Protein AF-A0A118K2S7-F1 (afdb_monomer)

Structure (mmCIF, N/CA/C/O backbone):
data_AF-A0A118K2S7-F1
#
_entry.id   AF-A0A118K2S7-F1
#
loop_
_atom_site.group_PDB
_atom_site.id
_atom_site.type_symbol
_atom_site.label_atom_id
_atom_site.label_alt_id
_atom_site.label_comp_id
_atom_site.label_asym_id
_atom_site.label_entity_id
_atom_site.label_seq_id
_atom_site.pdbx_PDB_ins_code
_atom_site.Cartn_x
_atom_site.Cartn_y
_atom_site.Cartn_z
_atom_site.occupancy
_atom_site.B_iso_or_equiv
_atom_site.auth_seq_id
_atom_site.auth_comp_id
_atom_site.auth_asym_id
_atom_site.auth_atom_id
_atom_site.pdbx_PDB_model_num
ATOM 1 N N . MET A 1 1 ? -3.082 32.889 -7.999 1.00 35.97 1 MET A N 1
ATOM 2 C CA . MET A 1 1 ? -3.294 32.049 -9.194 1.00 35.97 1 MET A CA 1
ATOM 3 C C . MET A 1 1 ? -3.408 30.618 -8.712 1.00 35.97 1 MET A C 1
ATOM 5 O O . MET A 1 1 ? -2.389 29.993 -8.460 1.00 35.97 1 MET A O 1
ATOM 9 N N . THR A 1 2 ? -4.623 30.135 -8.469 1.00 41.12 2 THR A N 1
ATOM 10 C CA . THR A 1 2 ? -4.837 28.722 -8.142 1.00 41.12 2 THR A CA 1
ATOM 11 C C . THR A 1 2 ? -4.797 27.987 -9.471 1.00 41.12 2 THR A C 1
ATOM 13 O O . THR A 1 2 ? -5.782 27.985 -10.203 1.00 41.12 2 THR A O 1
ATOM 16 N N . VAL A 1 3 ? -3.628 27.471 -9.854 1.00 51.94 3 VAL A N 1
ATOM 17 C CA . VAL A 1 3 ? -3.578 26.460 -10.911 1.00 51.94 3 VAL A CA 1
ATOM 18 C C . VAL A 1 3 ? -4.320 25.273 -10.317 1.00 51.94 3 VAL A C 1
ATOM 20 O O . VAL A 1 3 ? -3.793 24.597 -9.439 1.00 51.94 3 VAL A O 1
ATOM 23 N N . GLY A 1 4 ? -5.589 25.112 -10.690 1.00 48.56 4 GLY A N 1
ATOM 24 C CA . GLY A 1 4 ? -6.332 23.898 -10.405 1.00 48.56 4 GLY A CA 1
ATOM 25 C C . GLY A 1 4 ? -5.620 22.786 -11.150 1.00 48.56 4 GLY A C 1
ATOM 26 O O . GLY A 1 4 ? -5.804 22.634 -12.352 1.00 48.56 4 GLY A O 1
ATOM 27 N N . SER A 1 5 ? -4.719 22.092 -10.468 1.00 52.06 5 SER A N 1
ATOM 28 C CA . SER A 1 5 ? -4.106 20.876 -10.967 1.00 52.06 5 SER A CA 1
ATOM 29 C C . SER A 1 5 ? -5.227 19.858 -11.136 1.00 52.06 5 SER A C 1
ATOM 31 O O . SER A 1 5 ? -5.673 19.235 -10.176 1.00 52.06 5 SER A O 1
ATOM 33 N N . GLU A 1 6 ? -5.732 19.724 -12.360 1.00 59.97 6 GLU A N 1
ATOM 34 C CA . GLU A 1 6 ? -6.612 18.624 -12.722 1.00 59.97 6 GLU A CA 1
ATOM 35 C C . GLU A 1 6 ? -5.806 17.332 -12.568 1.00 59.97 6 GLU A C 1
ATOM 37 O O . GLU A 1 6 ? -4.968 16.990 -13.406 1.00 59.97 6 GLU A O 1
ATOM 42 N N . MET A 1 7 ? -6.010 16.629 -11.452 1.00 57.59 7 MET A N 1
ATOM 43 C CA . MET A 1 7 ? -5.483 15.282 -11.279 1.00 57.59 7 MET A CA 1
ATOM 44 C C . MET A 1 7 ? -6.200 14.370 -12.268 1.00 57.59 7 MET A C 1
ATOM 46 O O . MET A 1 7 ? -7.328 13.930 -12.050 1.00 57.59 7 MET A O 1
ATOM 50 N N . VAL A 1 8 ? -5.543 14.104 -13.393 1.00 65.56 8 VAL A N 1
ATOM 51 C CA . VAL A 1 8 ? -6.028 13.134 -14.366 1.00 65.56 8 VAL A CA 1
ATOM 52 C C . VAL A 1 8 ? -5.779 11.740 -13.800 1.00 65.56 8 VAL A C 1
ATOM 54 O O . VAL A 1 8 ? -4.639 11.296 -13.698 1.00 65.56 8 VAL A O 1
ATOM 57 N N . MET A 1 9 ? -6.854 11.043 -13.436 1.00 68.12 9 MET A N 1
ATOM 58 C CA . MET A 1 9 ? -6.786 9.638 -13.042 1.00 68.12 9 MET A CA 1
ATOM 59 C C . MET A 1 9 ? -6.627 8.770 -14.290 1.00 68.12 9 MET A C 1
ATOM 61 O O . MET A 1 9 ? -7.488 8.762 -15.172 1.00 68.12 9 MET A O 1
ATOM 65 N N . PHE A 1 10 ? -5.513 8.051 -14.368 1.00 73.38 10 PHE A N 1
ATOM 66 C CA . PHE A 1 10 ? -5.227 7.140 -15.475 1.00 73.38 10 PHE A CA 1
ATOM 67 C C . PHE A 1 10 ? -5.548 5.684 -15.130 1.00 73.38 10 PHE A C 1
ATOM 69 O O . PHE A 1 10 ? -5.964 4.924 -16.004 1.00 73.38 10 PHE A O 1
ATOM 76 N N . THR A 1 11 ? -5.414 5.306 -13.859 1.00 73.19 11 THR A N 1
ATOM 77 C CA . THR A 1 11 ? -5.668 3.958 -13.347 1.00 73.19 11 THR A CA 1
ATOM 78 C C . THR A 1 11 ? -6.545 4.009 -12.095 1.00 73.19 11 THR A C 1
ATOM 80 O O . THR A 1 11 ? -6.467 4.940 -11.297 1.00 73.19 11 THR A O 1
ATOM 83 N N . ALA A 1 12 ? -7.406 3.007 -11.937 1.00 80.88 12 ALA A N 1
ATOM 84 C CA . ALA A 1 12 ? -8.131 2.705 -10.712 1.00 80.88 12 ALA A CA 1
ATOM 85 C C . ALA A 1 12 ? -7.433 1.534 -10.022 1.00 80.88 12 ALA A C 1
ATOM 87 O O . ALA A 1 12 ? -7.166 0.513 -10.655 1.00 80.88 12 ALA A O 1
ATOM 88 N N . ILE A 1 13 ? -7.170 1.671 -8.726 1.00 84.06 13 ILE A N 1
ATOM 89 C CA . ILE A 1 13 ? -6.555 0.629 -7.904 1.00 84.06 13 ILE A CA 1
ATOM 90 C C . ILE A 1 13 ? -7.585 0.189 -6.868 1.00 84.06 13 ILE A C 1
ATOM 92 O O . ILE A 1 13 ? -8.031 0.989 -6.049 1.00 84.06 13 ILE A O 1
ATOM 96 N N . GLY A 1 14 ? -7.972 -1.081 -6.921 1.00 83.88 14 GLY A N 1
ATOM 97 C CA . GLY A 1 14 ? -8.780 -1.736 -5.902 1.00 83.88 14 GLY A CA 1
ATOM 98 C C . GLY A 1 14 ? -7.908 -2.655 -5.061 1.00 83.88 14 GLY A C 1
ATOM 99 O O . GLY A 1 14 ? -7.245 -3.533 -5.608 1.00 83.88 14 GLY A O 1
ATOM 100 N N . VAL A 1 15 ? -7.921 -2.465 -3.746 1.00 87.81 15 VAL A N 1
ATOM 101 C CA . VAL A 1 15 ? -7.253 -3.351 -2.789 1.00 87.81 15 VAL A CA 1
ATOM 102 C C . VAL A 1 15 ? -8.327 -4.184 -2.106 1.00 87.81 15 VAL A C 1
ATOM 104 O O . VAL A 1 15 ? -9.267 -3.640 -1.533 1.00 87.81 15 VAL A O 1
ATOM 107 N N . TYR A 1 16 ? -8.184 -5.499 -2.176 1.00 87.62 16 TYR A N 1
ATOM 108 C CA . TYR A 1 16 ? -9.039 -6.464 -1.503 1.00 87.62 16 TYR A CA 1
ATOM 109 C C . TYR A 1 16 ? -8.176 -7.211 -0.500 1.00 87.62 16 TYR A C 1
ATOM 111 O O . TYR A 1 16 ? -7.109 -7.715 -0.848 1.00 87.62 16 TYR A O 1
ATOM 119 N N . VAL A 1 17 ? -8.627 -7.265 0.742 1.00 89.44 17 VAL A N 1
ATOM 120 C CA . VAL A 1 17 ? -7.929 -7.952 1.825 1.00 89.44 17 VAL A CA 1
ATOM 121 C C . VAL A 1 17 ? -8.934 -8.867 2.497 1.00 89.44 17 VAL A C 1
ATOM 123 O O . VAL A 1 17 ? -10.108 -8.506 2.608 1.00 89.44 17 VAL A O 1
ATOM 126 N N . ASP A 1 18 ? -8.483 -10.047 2.905 1.00 90.44 18 ASP A N 1
ATOM 127 C CA . ASP A 1 18 ? -9.329 -10.967 3.650 1.00 90.44 18 ASP A CA 1
ATOM 128 C C . ASP A 1 18 ? -9.848 -10.314 4.951 1.00 90.44 18 ASP A C 1
ATOM 130 O O . ASP A 1 18 ? -9.064 -9.657 5.646 1.00 90.44 18 ASP A O 1
ATOM 134 N N . PRO A 1 19 ? -11.143 -10.461 5.301 1.00 86.56 19 PRO A N 1
ATOM 135 C CA . PRO A 1 19 ? -11.715 -9.893 6.524 1.00 86.56 19 PRO A CA 1
ATOM 136 C C . PRO A 1 19 ? -11.022 -10.354 7.815 1.00 86.56 19 PRO A C 1
ATOM 138 O O . PRO A 1 19 ? -11.101 -9.642 8.819 1.00 86.56 19 PRO A O 1
ATOM 141 N N . GLU A 1 20 ? -10.288 -11.475 7.811 1.00 90.06 20 GLU A N 1
ATOM 142 C CA . GLU A 1 20 ? -9.444 -11.883 8.942 1.00 90.06 20 GLU A CA 1
ATOM 143 C C . GLU A 1 20 ? -8.405 -10.814 9.327 1.00 90.06 20 GLU A C 1
ATOM 145 O O . GLU A 1 20 ? -7.962 -10.767 10.477 1.00 90.06 20 GLU A O 1
ATOM 150 N N . ILE A 1 21 ? -8.081 -9.871 8.429 1.00 90.06 21 ILE A N 1
ATOM 151 C CA . ILE A 1 21 ? -7.198 -8.739 8.732 1.00 90.06 21 ILE A CA 1
ATOM 152 C C . ILE A 1 21 ? -7.670 -7.919 9.935 1.00 90.06 21 ILE A C 1
ATOM 154 O O . ILE A 1 21 ? -6.855 -7.426 10.715 1.00 90.06 21 ILE A O 1
ATOM 158 N N . VAL A 1 22 ? -8.984 -7.815 10.142 1.00 89.38 22 VAL A N 1
ATOM 159 C CA . VAL A 1 22 ? -9.574 -7.068 11.258 1.00 89.38 22 VAL A CA 1
ATOM 160 C C . VAL A 1 22 ? -9.140 -7.671 12.599 1.00 89.38 22 VAL A C 1
ATOM 162 O O . VAL A 1 22 ? -8.936 -6.932 13.563 1.00 89.38 22 VAL A O 1
ATOM 165 N N . ALA A 1 23 ? -8.914 -8.989 12.670 1.00 89.88 23 ALA A N 1
ATOM 166 C CA . ALA A 1 23 ? -8.398 -9.654 13.867 1.00 89.88 23 ALA A CA 1
ATOM 167 C C . ALA A 1 23 ? -6.944 -9.253 14.182 1.00 89.88 23 ALA A C 1
ATOM 169 O O . ALA A 1 23 ? -6.573 -9.150 15.351 1.00 89.88 23 ALA A O 1
ATOM 170 N N . HIS A 1 24 ? -6.139 -8.955 13.160 1.00 89.00 24 HIS A N 1
ATOM 171 C CA . HIS A 1 24 ? -4.766 -8.461 13.319 1.00 89.00 24 HIS A CA 1
ATOM 172 C C . HIS A 1 24 ? -4.710 -6.963 13.645 1.00 89.00 24 HIS A C 1
ATOM 174 O O . HIS A 1 24 ? -3.799 -6.507 14.333 1.00 89.00 24 HIS A O 1
ATOM 180 N N . LEU A 1 25 ? -5.706 -6.198 13.199 1.00 89.50 25 LEU A N 1
ATOM 181 C CA . LEU A 1 25 ? -5.756 -4.745 13.360 1.00 89.50 25 LEU A CA 1
ATOM 182 C C . LEU A 1 25 ? -6.505 -4.280 14.619 1.00 89.50 25 LEU A C 1
ATOM 184 O O . LEU A 1 25 ? -6.777 -3.091 14.765 1.00 89.50 25 LEU A O 1
ATOM 188 N N . GLN A 1 26 ? -6.795 -5.175 15.571 1.00 89.38 26 GLN A N 1
ATOM 189 C CA . GLN A 1 26 ? -7.501 -4.834 16.819 1.00 89.38 26 GLN A CA 1
ATOM 190 C C . GLN A 1 26 ? -6.815 -3.721 17.628 1.00 89.38 26 GLN A C 1
ATOM 192 O O . GLN A 1 26 ? -7.486 -2.981 18.343 1.00 89.38 26 GLN A O 1
ATOM 197 N N . LYS A 1 27 ? -5.494 -3.544 17.478 1.00 90.94 27 LYS A N 1
ATOM 198 C CA . LYS A 1 27 ? -4.737 -2.433 18.083 1.00 90.94 27 LYS A CA 1
ATOM 199 C C . LYS A 1 27 ? -5.234 -1.051 17.628 1.00 90.94 27 LYS A C 1
ATOM 201 O O . LYS A 1 27 ? -5.121 -0.087 18.378 1.00 90.94 27 LYS A O 1
ATOM 206 N N . TRP A 1 28 ? -5.803 -0.960 16.428 1.00 92.19 28 TRP A N 1
ATOM 207 C CA . TRP A 1 28 ? -6.339 0.264 15.829 1.00 92.19 28 TRP A CA 1
ATOM 208 C C . TRP A 1 28 ? -7.867 0.359 15.933 1.00 92.19 28 TRP A C 1
ATOM 210 O O . TRP A 1 28 ? -8.482 1.239 15.329 1.00 92.19 28 TRP A O 1
ATOM 220 N N . LYS A 1 29 ? -8.500 -0.524 16.716 1.00 89.44 29 LYS A N 1
ATOM 221 C CA . LYS A 1 29 ? -9.947 -0.507 16.926 1.00 89.44 29 LYS A CA 1
ATOM 222 C C . LYS A 1 29 ? -10.401 0.809 17.564 1.00 89.44 29 LYS A C 1
ATOM 224 O O . LYS A 1 29 ? -9.900 1.207 18.611 1.00 89.44 29 LYS A O 1
ATOM 229 N N . GLY A 1 30 ? -11.374 1.464 16.928 1.00 86.88 30 GLY A N 1
ATOM 230 C CA . GLY A 1 30 ? -11.946 2.737 17.376 1.00 86.88 30 GLY A CA 1
ATOM 231 C C . GLY A 1 30 ? -11.191 3.995 16.928 1.00 86.88 30 GLY A C 1
ATOM 232 O O . GLY A 1 30 ? -11.626 5.089 17.277 1.00 86.88 30 GLY A O 1
ATOM 233 N N . LYS A 1 31 ? -10.101 3.868 16.156 1.00 91.94 31 LYS A N 1
ATOM 234 C CA . LYS A 1 31 ? -9.442 5.009 15.496 1.00 91.94 31 LYS A CA 1
ATOM 235 C C . LYS A 1 31 ? -10.207 5.443 14.246 1.00 91.94 31 LYS A C 1
ATOM 237 O O . LYS A 1 31 ? -10.800 4.607 13.559 1.00 91.94 31 LYS A O 1
ATOM 242 N N . LEU A 1 32 ? -10.155 6.735 13.923 1.00 90.44 32 LEU A N 1
ATOM 243 C CA . LEU A 1 32 ? -10.773 7.281 12.712 1.00 90.44 32 LEU A CA 1
ATOM 244 C C . LEU A 1 32 ? -9.961 6.933 11.460 1.00 90.44 32 LEU A C 1
ATOM 246 O O . LEU A 1 32 ? -8.734 6.893 11.504 1.00 90.44 32 LEU A O 1
ATOM 250 N N . GLY A 1 33 ? -10.638 6.763 10.320 1.00 88.25 33 GLY A N 1
ATOM 251 C CA . GLY A 1 33 ? -9.989 6.530 9.025 1.00 88.25 33 GLY A CA 1
ATOM 252 C C . GLY A 1 33 ? -8.933 7.580 8.681 1.00 88.25 33 GLY A C 1
ATOM 253 O O . GLY A 1 33 ? -7.862 7.240 8.193 1.00 88.25 33 GLY A O 1
ATOM 254 N N . THR A 1 34 ? -9.173 8.843 9.037 1.00 88.62 34 THR A N 1
ATOM 255 C CA . THR A 1 34 ? -8.200 9.930 8.863 1.00 88.62 34 THR A CA 1
ATOM 256 C C . THR A 1 34 ? -6.935 9.741 9.697 1.00 88.62 34 THR A C 1
ATOM 258 O O . THR A 1 34 ? -5.851 10.011 9.202 1.00 88.62 34 THR A O 1
ATOM 261 N N . GLU A 1 35 ? -7.055 9.249 10.934 1.00 90.25 35 GLU A N 1
ATOM 262 C CA . GLU A 1 35 ? -5.893 8.968 11.789 1.00 90.25 35 GLU A CA 1
ATOM 263 C C . GLU A 1 35 ? -5.128 7.745 11.284 1.00 90.25 35 GLU A C 1
ATOM 265 O O . GLU A 1 35 ? -3.903 7.733 11.283 1.00 90.25 35 GLU A O 1
ATOM 270 N N . LEU A 1 36 ? -5.852 6.720 10.823 1.00 90.38 36 LEU A N 1
ATOM 271 C CA . LEU A 1 36 ? -5.257 5.518 10.244 1.00 90.38 36 LEU A CA 1
ATOM 272 C C . LEU A 1 36 ? -4.535 5.802 8.929 1.00 90.38 36 LEU A C 1
ATOM 274 O O . LEU A 1 36 ? -3.515 5.181 8.666 1.00 90.38 36 LEU A O 1
ATOM 278 N N . ALA A 1 37 ? -5.032 6.743 8.124 1.00 89.12 37 ALA A N 1
ATOM 279 C CA . ALA A 1 37 ? -4.414 7.127 6.858 1.00 89.12 37 ALA A CA 1
ATOM 280 C C . ALA A 1 37 ? -3.016 7.749 7.034 1.00 89.12 37 ALA A C 1
ATOM 282 O O . ALA A 1 37 ? -2.200 7.664 6.119 1.00 89.12 37 ALA A O 1
ATOM 283 N N . GLU A 1 38 ? -2.743 8.348 8.196 1.00 88.75 38 GLU A N 1
ATOM 284 C CA . GLU A 1 38 ? -1.445 8.935 8.558 1.00 88.75 38 GLU A CA 1
ATOM 285 C C . GLU A 1 38 ? -0.583 7.993 9.426 1.00 88.75 38 GLU A C 1
ATOM 287 O O . GLU A 1 38 ? 0.545 8.331 9.781 1.00 88.75 38 GLU A O 1
ATOM 292 N N . ASP A 1 39 ? -1.094 6.808 9.777 1.00 90.12 39 ASP A N 1
ATOM 293 C CA . ASP A 1 39 ? -0.431 5.834 10.647 1.00 90.12 39 ASP A CA 1
ATOM 294 C C . ASP A 1 39 ? 0.311 4.788 9.797 1.00 90.12 39 ASP A C 1
ATOM 296 O O . ASP A 1 39 ? -0.255 3.785 9.365 1.00 90.12 39 ASP A O 1
ATOM 300 N N . ASP A 1 40 ? 1.602 5.003 9.538 1.00 89.62 40 ASP A N 1
ATOM 301 C CA . ASP A 1 40 ? 2.402 4.057 8.744 1.00 89.62 40 ASP A CA 1
ATOM 302 C C . ASP A 1 40 ? 2.501 2.663 9.402 1.00 89.62 40 ASP A C 1
ATOM 304 O O . ASP A 1 40 ? 2.608 1.656 8.702 1.00 89.62 40 ASP A O 1
ATOM 308 N N . GLU A 1 41 ? 2.402 2.567 10.734 1.00 90.25 41 GLU A N 1
ATOM 309 C CA . GLU A 1 41 ? 2.463 1.293 11.467 1.00 90.25 41 GLU A CA 1
ATOM 310 C C . GLU A 1 41 ? 1.196 0.444 11.249 1.00 90.25 41 GLU A C 1
ATOM 312 O O . GLU A 1 41 ? 1.259 -0.790 11.187 1.00 90.25 41 GLU A O 1
ATOM 317 N N . PHE A 1 42 ? 0.044 1.101 11.082 1.00 91.12 42 PHE A N 1
ATOM 318 C CA . PHE A 1 42 ? -1.203 0.456 10.667 1.00 91.12 42 PHE A CA 1
ATOM 319 C C . PHE A 1 42 ? -1.035 -0.243 9.317 1.00 91.12 42 PHE A C 1
ATOM 321 O O . PHE A 1 42 ? -1.372 -1.420 9.164 1.00 91.12 42 PHE A O 1
ATOM 328 N N . PHE A 1 43 ? -0.467 0.465 8.345 1.00 90.75 43 PHE A N 1
ATOM 329 C CA . PHE A 1 43 ? -0.232 -0.069 7.011 1.00 90.75 43 PHE A CA 1
ATOM 330 C C . PHE A 1 43 ? 0.848 -1.146 6.983 1.00 90.75 43 PHE A C 1
ATOM 332 O O . PHE A 1 43 ? 0.662 -2.164 6.315 1.00 90.75 43 PHE A O 1
ATOM 339 N N . ASP A 1 44 ? 1.924 -0.988 7.752 1.00 89.25 44 ASP A N 1
ATOM 340 C CA . ASP A 1 44 ? 2.942 -2.029 7.902 1.00 89.25 44 ASP A CA 1
ATOM 341 C C . ASP A 1 44 ? 2.333 -3.320 8.471 1.00 89.25 44 ASP A C 1
ATOM 343 O O . ASP A 1 44 ? 2.584 -4.415 7.965 1.00 89.25 44 ASP A O 1
ATOM 347 N N . SER A 1 45 ? 1.408 -3.192 9.427 1.00 90.69 45 SER A N 1
ATOM 348 C CA . SER A 1 45 ? 0.657 -4.331 9.962 1.00 90.69 45 SER A CA 1
ATOM 349 C C . SER A 1 45 ? -0.252 -4.973 8.918 1.00 90.69 45 SER A C 1
ATOM 351 O O . SER A 1 45 ? -0.332 -6.200 8.860 1.00 90.69 45 SER A O 1
ATOM 353 N N . ILE A 1 46 ? -0.888 -4.183 8.043 1.00 89.50 46 ILE A N 1
ATOM 354 C CA . ILE A 1 46 ? -1.634 -4.720 6.896 1.00 89.50 46 ILE A CA 1
ATOM 355 C C . ILE A 1 46 ? -0.700 -5.498 5.978 1.00 89.50 46 ILE A C 1
ATOM 357 O O . ILE A 1 46 ? -1.010 -6.634 5.629 1.00 89.50 46 ILE A O 1
ATOM 361 N N . VAL A 1 47 ? 0.443 -4.927 5.595 1.00 87.75 47 VAL A N 1
ATOM 362 C CA . VAL A 1 47 ? 1.411 -5.548 4.679 1.00 87.75 47 VAL A CA 1
ATOM 363 C C . VAL A 1 47 ? 1.974 -6.846 5.260 1.00 87.75 47 VAL A C 1
ATOM 365 O O . VAL A 1 47 ? 1.990 -7.859 4.551 1.00 87.75 47 VAL A O 1
ATOM 368 N N . SER A 1 48 ? 2.319 -6.843 6.546 1.00 86.56 48 SER A N 1
ATOM 369 C CA . SER A 1 48 ? 2.927 -7.961 7.276 1.00 86.56 48 SER A CA 1
ATOM 370 C C . SER A 1 48 ? 1.932 -9.038 7.720 1.00 86.56 48 SER A C 1
ATOM 372 O O . SER A 1 48 ? 2.336 -10.169 7.988 1.00 86.56 48 SER A O 1
ATOM 374 N N . ALA A 1 49 ? 0.629 -8.740 7.779 1.00 88.75 49 ALA A N 1
ATOM 375 C CA . ALA A 1 49 ? -0.371 -9.718 8.204 1.00 88.75 49 ALA A CA 1
ATOM 376 C C . ALA A 1 49 ? -0.399 -10.964 7.291 1.00 88.75 49 ALA A C 1
ATOM 378 O O . ALA A 1 49 ? -0.379 -10.824 6.062 1.00 88.75 49 ALA A O 1
ATOM 379 N N . PRO A 1 50 ? -0.506 -12.185 7.842 1.00 87.56 50 PRO A N 1
ATOM 380 C CA . PRO A 1 50 ? -0.520 -13.430 7.073 1.00 87.56 50 PRO A CA 1
ATOM 381 C C . PRO A 1 50 ? -1.901 -13.715 6.453 1.00 87.56 50 PRO A C 1
ATOM 383 O O . PRO A 1 50 ? -2.425 -14.816 6.574 1.00 87.56 50 PRO A O 1
ATOM 386 N N . VAL A 1 51 ? -2.496 -12.714 5.806 1.00 89.06 51 VAL A N 1
ATOM 387 C CA . VAL A 1 51 ? -3.803 -12.798 5.143 1.00 89.06 51 VAL A CA 1
ATOM 388 C C . VAL A 1 51 ? -3.664 -12.603 3.638 1.00 89.06 51 VAL A C 1
ATOM 390 O O . VAL A 1 51 ? -2.751 -11.905 3.171 1.00 89.06 51 VAL A O 1
ATOM 393 N N . ASP A 1 52 ? -4.598 -13.174 2.882 1.00 86.38 52 ASP A N 1
ATOM 394 C CA . ASP A 1 52 ? -4.659 -12.996 1.437 1.00 86.38 52 ASP A CA 1
ATOM 395 C C . ASP A 1 52 ? -4.994 -11.547 1.061 1.00 86.38 52 ASP A C 1
ATOM 397 O O . ASP A 1 52 ? -5.891 -10.906 1.618 1.00 86.38 52 ASP A O 1
ATOM 401 N N . LYS A 1 53 ? -4.237 -11.022 0.092 1.00 84.62 53 LYS A N 1
ATOM 402 C CA . LYS A 1 53 ? -4.366 -9.657 -0.431 1.00 84.62 53 LYS A CA 1
ATOM 403 C C . LYS A 1 53 ? -4.378 -9.703 -1.947 1.00 84.62 53 LYS A C 1
ATOM 405 O O . LYS A 1 53 ? -3.448 -10.225 -2.560 1.00 84.62 53 LYS A O 1
ATOM 410 N N . TYR A 1 54 ? -5.385 -9.088 -2.547 1.00 84.88 54 TYR A N 1
ATOM 411 C CA . TYR A 1 54 ? -5.519 -8.964 -3.989 1.00 84.88 54 TYR A CA 1
ATOM 412 C C . TYR A 1 54 ? -5.522 -7.492 -4.379 1.00 84.88 54 TYR A C 1
ATOM 414 O O . TYR A 1 54 ? -6.288 -6.691 -3.848 1.00 84.88 54 TYR A O 1
ATOM 422 N N . LEU A 1 55 ? -4.679 -7.135 -5.344 1.00 80.81 55 LEU A N 1
ATOM 423 C CA . LEU A 1 55 ? -4.679 -5.811 -5.952 1.00 80.81 55 LEU A CA 1
ATOM 424 C C . LEU A 1 55 ? -5.233 -5.921 -7.369 1.00 80.81 55 LEU A C 1
ATOM 426 O O . LEU A 1 55 ? -4.767 -6.729 -8.171 1.00 80.81 55 LEU A O 1
ATOM 430 N N . ARG A 1 56 ? -6.233 -5.098 -7.682 1.00 80.25 56 ARG A N 1
ATOM 431 C CA . ARG A 1 56 ? -6.831 -4.992 -9.011 1.00 80.25 56 ARG A CA 1
ATOM 432 C C . ARG A 1 56 ? -6.550 -3.612 -9.574 1.00 80.25 56 ARG A C 1
ATOM 434 O O . ARG A 1 56 ? -7.096 -2.626 -9.092 1.00 80.25 56 ARG A O 1
ATOM 441 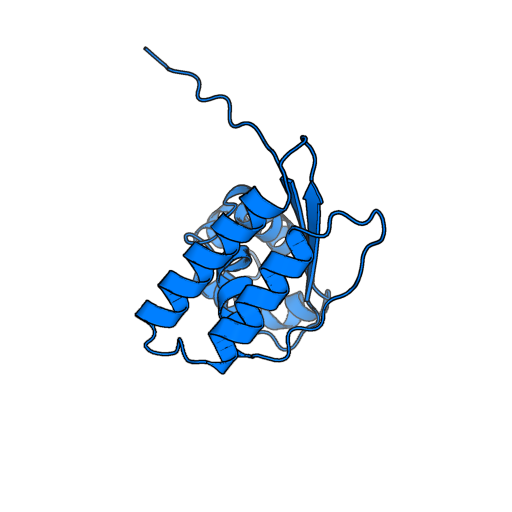N N . ILE A 1 57 ? -5.740 -3.559 -10.621 1.00 77.19 57 ILE A N 1
ATOM 442 C CA . ILE A 1 57 ? -5.409 -2.318 -11.317 1.00 77.19 57 ILE A CA 1
ATOM 443 C C . ILE A 1 57 ? -6.193 -2.303 -12.627 1.00 77.19 57 ILE A C 1
ATOM 445 O O . ILE A 1 57 ? -6.089 -3.229 -13.429 1.00 77.19 57 ILE A O 1
ATOM 449 N N . VAL A 1 58 ? -7.008 -1.273 -12.830 1.00 74.75 58 VAL A N 1
ATOM 450 C CA . VAL A 1 58 ? -7.803 -1.075 -14.045 1.00 74.75 58 VAL A CA 1
ATOM 451 C C . VAL A 1 58 ? -7.360 0.221 -14.699 1.00 74.75 58 VAL A C 1
ATOM 453 O O . VAL A 1 58 ? -7.407 1.279 -14.082 1.00 74.75 58 VAL A O 1
ATOM 456 N N . VAL A 1 59 ? -6.934 0.155 -15.953 1.00 70.69 59 VAL A N 1
ATOM 457 C CA . VAL A 1 59 ? -6.584 1.345 -16.732 1.00 70.69 59 VAL A CA 1
ATOM 458 C C . VAL A 1 59 ? -7.882 2.037 -17.166 1.00 70.69 59 VAL A C 1
ATOM 460 O O . VAL A 1 59 ? -8.672 1.457 -17.903 1.00 70.69 59 VAL A O 1
ATOM 463 N N . ILE A 1 60 ? -8.136 3.248 -16.658 1.00 75.56 60 ILE A N 1
ATOM 464 C CA . ILE A 1 60 ? -9.365 4.023 -16.922 1.00 75.56 60 ILE A CA 1
ATOM 465 C C . ILE A 1 60 ? -9.224 4.822 -18.218 1.00 75.56 60 ILE A C 1
ATOM 467 O O . ILE A 1 60 ? -10.161 4.940 -19.004 1.00 75.56 60 ILE A O 1
ATOM 471 N N . LYS A 1 61 ? -8.048 5.412 -18.420 1.00 70.12 61 LYS A N 1
ATOM 472 C CA . LYS A 1 61 ? -7.730 6.283 -19.552 1.00 70.12 61 LYS A CA 1
ATOM 473 C C . LYS A 1 61 ? -6.614 5.612 -20.340 1.00 70.12 61 LYS A C 1
ATOM 475 O O . LYS A 1 61 ? -5.755 5.020 -19.700 1.00 70.12 61 LYS A O 1
ATOM 480 N N . GLU A 1 62 ? -6.616 5.692 -21.676 1.00 64.19 62 GLU A N 1
ATOM 481 C CA . GLU A 1 62 ? -5.574 5.104 -22.542 1.00 64.19 62 GLU A CA 1
ATOM 482 C C . GLU A 1 62 ? -4.170 5.591 -22.136 1.00 64.19 62 GLU A C 1
ATOM 484 O O . GLU A 1 62 ? -3.641 6.572 -22.657 1.00 64.19 62 GLU A O 1
ATOM 489 N N . ILE A 1 63 ? -3.560 4.900 -21.176 1.00 70.44 63 ILE A N 1
ATOM 490 C CA . ILE A 1 63 ? -2.127 4.905 -20.942 1.00 70.44 63 ILE A CA 1
ATOM 491 C C . ILE A 1 63 ? -1.606 3.602 -21.490 1.00 70.44 63 ILE A C 1
ATOM 493 O O . ILE A 1 63 ? -2.214 2.541 -21.329 1.00 70.44 63 ILE A O 1
ATOM 497 N N . LYS A 1 64 ? -0.451 3.674 -22.137 1.00 67.00 64 LYS A N 1
ATOM 498 C CA . LYS A 1 64 ? 0.246 2.453 -22.504 1.00 67.00 64 LYS A CA 1
ATOM 499 C C . LYS A 1 64 ? 0.646 1.772 -21.203 1.00 67.00 64 LYS A C 1
ATOM 501 O O . LYS A 1 64 ? 1.215 2.422 -20.326 1.00 67.00 64 LYS A O 1
ATOM 506 N N . GLY A 1 65 ? 0.387 0.475 -21.079 1.00 63.84 65 GLY A N 1
A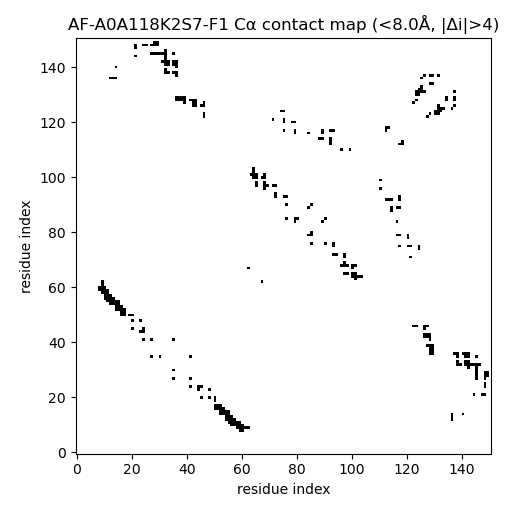TOM 507 C CA . GLY A 1 65 ? 0.849 -0.275 -19.915 1.00 63.84 65 GLY A CA 1
ATOM 508 C C . GLY A 1 65 ? 2.377 -0.230 -19.760 1.00 63.84 65 GLY A C 1
ATOM 509 O O . GLY A 1 65 ? 2.871 -0.352 -18.646 1.00 63.84 65 GLY A O 1
ATOM 510 N N . SER A 1 66 ? 3.127 0.102 -20.817 1.00 69.62 66 SER A N 1
ATOM 511 C CA . SER A 1 66 ? 4.549 0.453 -20.726 1.00 69.62 66 SER A CA 1
ATOM 512 C C . SER A 1 66 ? 4.826 1.697 -19.872 1.00 69.62 66 SER A C 1
ATOM 514 O O . SER A 1 66 ? 5.810 1.730 -19.149 1.00 69.62 66 SER A O 1
ATOM 516 N N . GLN A 1 67 ? 3.957 2.707 -19.887 1.00 74.12 67 GLN A N 1
ATOM 517 C CA . GLN A 1 67 ? 4.131 3.935 -19.106 1.00 74.12 67 GLN A CA 1
ATOM 518 C C . GLN A 1 67 ? 3.903 3.693 -17.608 1.00 74.12 67 GLN A C 1
ATOM 520 O O . GLN A 1 67 ? 4.642 4.212 -16.776 1.00 74.12 67 GLN A O 1
ATOM 525 N N . TYR A 1 68 ? 2.915 2.861 -17.273 1.00 76.62 68 TYR A N 1
ATOM 526 C CA . TYR A 1 68 ? 2.687 2.396 -15.905 1.00 76.62 68 TYR A CA 1
ATOM 527 C C . TYR A 1 68 ? 3.792 1.428 -15.444 1.00 76.62 68 TYR A C 1
ATOM 529 O O . TYR A 1 68 ? 4.332 1.585 -14.352 1.00 76.62 68 TYR A O 1
ATOM 537 N N . GLY A 1 69 ? 4.186 0.485 -16.306 1.00 77.44 69 GLY A N 1
ATOM 538 C CA . GLY A 1 69 ? 5.257 -0.475 -16.038 1.00 77.44 69 GLY A CA 1
ATOM 539 C C . GLY A 1 69 ? 6.589 0.204 -15.725 1.00 77.44 69 GLY A C 1
ATOM 540 O O . GLY A 1 69 ? 7.221 -0.167 -14.749 1.00 77.44 69 GLY A O 1
ATOM 541 N N . VAL A 1 70 ? 6.962 1.252 -16.469 1.00 82.44 70 VAL A N 1
ATOM 542 C CA . VAL A 1 70 ? 8.191 2.032 -16.221 1.00 82.44 70 VAL A CA 1
ATOM 543 C C . VAL A 1 70 ? 8.150 2.769 -14.875 1.00 82.44 70 VAL A C 1
ATOM 545 O O . VAL A 1 70 ? 9.160 2.831 -14.180 1.00 82.44 70 VAL A O 1
ATOM 548 N N . GLN A 1 71 ? 6.998 3.319 -14.467 1.00 82.19 71 GLN A N 1
ATOM 549 C CA . GLN A 1 71 ? 6.877 3.960 -13.148 1.00 82.19 71 GLN A CA 1
ATOM 550 C C . GLN A 1 71 ? 7.007 2.952 -12.004 1.00 82.19 71 GLN A C 1
ATOM 552 O O . GLN A 1 71 ? 7.683 3.232 -11.010 1.00 82.19 71 GLN A O 1
ATOM 557 N N . LEU A 1 72 ? 6.357 1.795 -12.154 1.00 83.81 72 LEU A N 1
ATOM 558 C CA . LEU A 1 72 ? 6.449 0.694 -11.205 1.00 83.81 72 LEU A CA 1
ATOM 559 C C . LEU A 1 72 ? 7.888 0.176 -11.126 1.00 83.81 72 LEU A C 1
ATOM 561 O O . LEU A 1 72 ? 8.425 0.066 -10.031 1.00 83.81 72 LEU A O 1
ATOM 565 N N . GLU A 1 73 ? 8.522 -0.077 -12.271 1.00 86.25 73 GLU A N 1
ATOM 566 C CA . GLU A 1 73 ? 9.916 -0.508 -12.357 1.00 86.25 73 GLU A CA 1
ATOM 567 C C . GLU A 1 73 ? 10.836 0.455 -11.632 1.00 86.25 73 GLU A C 1
ATOM 569 O O . GLU A 1 73 ? 11.531 0.035 -10.718 1.00 86.25 73 GLU A O 1
ATOM 574 N N . SER A 1 74 ? 10.827 1.734 -12.018 1.00 87.94 74 SER A N 1
ATOM 575 C CA . SER A 1 74 ? 11.732 2.724 -11.439 1.00 87.94 74 SER A CA 1
ATOM 576 C C . SER A 1 74 ? 11.537 2.799 -9.930 1.00 87.94 74 SER A C 1
ATOM 578 O O . SER A 1 74 ? 12.505 2.710 -9.191 1.00 87.94 74 SER A O 1
ATOM 580 N N . SER A 1 75 ? 10.289 2.862 -9.456 1.00 86.62 75 SER A N 1
ATOM 581 C CA . SER A 1 75 ? 10.008 2.961 -8.018 1.00 86.62 75 SER A CA 1
ATOM 582 C C . SER A 1 75 ? 10.464 1.727 -7.239 1.00 86.62 75 SER A C 1
ATOM 584 O O . SER A 1 75 ? 10.983 1.847 -6.129 1.00 86.62 75 SER A O 1
ATOM 586 N N . VAL A 1 76 ? 10.243 0.533 -7.795 1.00 88.06 76 VAL A N 1
ATOM 587 C CA . VAL A 1 76 ? 10.619 -0.727 -7.148 1.00 88.06 76 VAL A CA 1
ATOM 588 C C . VAL A 1 76 ? 12.132 -0.918 -7.196 1.00 88.06 76 VAL A C 1
ATOM 590 O O . VAL A 1 76 ? 12.724 -1.276 -6.185 1.00 88.06 76 VAL A O 1
ATOM 593 N N . ARG A 1 77 ? 12.769 -0.599 -8.323 1.00 88.62 77 ARG A N 1
ATOM 594 C CA . ARG A 1 77 ? 14.221 -0.621 -8.498 1.00 88.62 77 ARG A CA 1
ATOM 595 C C . ARG A 1 77 ? 14.922 0.344 -7.549 1.00 88.62 77 ARG A C 1
ATOM 597 O O . ARG A 1 77 ? 15.844 -0.079 -6.867 1.00 88.62 77 ARG A O 1
ATOM 604 N N . ASP A 1 78 ? 14.482 1.601 -7.475 1.00 90.31 78 ASP A N 1
ATOM 605 C CA . ASP A 1 78 ? 15.050 2.602 -6.563 1.00 90.31 78 ASP A CA 1
ATOM 606 C C . ASP A 1 78 ? 14.962 2.136 -5.105 1.00 90.31 78 ASP A C 1
ATOM 608 O O . ASP A 1 78 ? 15.935 2.245 -4.363 1.00 90.31 78 ASP A O 1
ATOM 612 N N . ARG A 1 79 ? 13.824 1.558 -4.692 1.00 87.31 79 ARG A N 1
ATOM 613 C CA . ARG A 1 79 ? 13.663 1.006 -3.338 1.00 87.31 79 ARG A CA 1
ATOM 614 C C . ARG A 1 79 ? 14.553 -0.205 -3.085 1.00 87.31 79 ARG A C 1
ATOM 616 O O . ARG A 1 79 ? 15.233 -0.240 -2.070 1.00 87.31 79 ARG A O 1
ATOM 623 N N . LEU A 1 80 ? 14.584 -1.172 -3.999 1.00 87.94 80 LEU A N 1
ATOM 624 C CA . LEU A 1 80 ? 15.436 -2.356 -3.861 1.00 87.94 80 LEU A CA 1
ATOM 625 C C . LEU A 1 80 ? 16.919 -1.983 -3.830 1.00 87.94 80 LEU A C 1
ATOM 627 O O . LEU A 1 80 ? 17.667 -2.540 -3.033 1.00 87.94 80 LEU A O 1
ATOM 631 N N . ALA A 1 81 ? 17.334 -1.022 -4.656 1.00 88.69 81 ALA A N 1
ATOM 632 C CA . ALA A 1 81 ? 18.698 -0.513 -4.670 1.00 88.69 81 ALA A CA 1
ATOM 633 C C . ALA A 1 81 ? 19.028 0.254 -3.381 1.00 88.69 81 ALA A C 1
ATOM 635 O O . ALA A 1 81 ? 20.118 0.095 -2.844 1.00 88.69 81 ALA A O 1
ATOM 636 N N . ALA A 1 82 ? 18.088 1.042 -2.847 1.00 87.81 82 ALA A N 1
ATOM 637 C CA . ALA A 1 82 ? 18.258 1.729 -1.565 1.00 87.81 82 ALA A CA 1
ATOM 638 C C . ALA A 1 82 ? 18.380 0.758 -0.377 1.00 87.81 82 ALA A C 1
ATOM 640 O O . ALA A 1 82 ? 19.082 1.053 0.589 1.00 87.81 82 ALA A O 1
ATOM 641 N N . ASP A 1 83 ? 17.713 -0.393 -0.457 1.00 84.38 83 ASP A N 1
ATOM 642 C CA . ASP A 1 83 ? 17.789 -1.481 0.518 1.00 84.38 83 ASP A CA 1
ATOM 643 C C . ASP A 1 83 ? 19.007 -2.413 0.319 1.00 84.38 83 ASP A C 1
ATOM 645 O O . ASP A 1 83 ? 19.164 -3.344 1.109 1.00 84.38 83 ASP A O 1
ATOM 649 N N . ASP A 1 84 ? 19.848 -2.185 -0.702 1.00 87.69 84 ASP A N 1
ATOM 650 C CA . ASP A 1 84 ? 20.962 -3.068 -1.109 1.00 87.69 84 ASP A CA 1
ATOM 651 C C . ASP A 1 84 ? 20.491 -4.514 -1.405 1.00 87.69 84 ASP A C 1
ATOM 653 O O . ASP A 1 84 ? 21.145 -5.502 -1.087 1.00 87.69 84 ASP A O 1
ATOM 657 N N . LYS A 1 85 ? 19.285 -4.639 -1.978 1.00 87.38 85 LYS A N 1
ATOM 658 C CA . LYS A 1 85 ? 18.598 -5.908 -2.304 1.00 87.38 85 LYS A CA 1
ATOM 659 C C . LYS A 1 85 ? 18.282 -6.051 -3.792 1.00 87.38 85 LYS A C 1
ATOM 661 O O . LYS A 1 85 ? 17.422 -6.846 -4.156 1.00 87.38 85 LYS A O 1
ATOM 666 N N . TYR A 1 86 ? 18.887 -5.229 -4.644 1.00 87.88 86 TYR A N 1
ATOM 667 C CA . TYR A 1 86 ? 18.665 -5.269 -6.088 1.00 87.88 86 TYR A CA 1
ATOM 668 C C . TYR A 1 86 ? 19.741 -6.129 -6.760 1.00 87.88 86 TYR A C 1
ATOM 670 O O . TYR A 1 86 ? 20.806 -5.622 -7.106 1.00 87.88 86 TYR A O 1
ATOM 678 N N . GLU A 1 87 ? 19.452 -7.421 -6.926 1.00 88.06 87 GLU A N 1
ATOM 679 C CA . GLU A 1 87 ? 20.315 -8.402 -7.594 1.00 88.06 87 GLU A CA 1
ATOM 680 C C . GLU A 1 87 ? 19.671 -8.897 -8.910 1.00 88.06 87 GLU A C 1
ATOM 682 O O . GLU A 1 87 ? 18.594 -8.446 -9.316 1.00 88.06 87 GLU A O 1
ATOM 687 N N . GLU A 1 88 ? 20.317 -9.852 -9.592 1.00 86.94 88 GLU A N 1
ATOM 688 C CA . GLU A 1 88 ? 19.814 -10.447 -10.846 1.00 86.94 88 GLU A CA 1
ATOM 689 C C . GLU A 1 88 ? 18.398 -11.041 -10.714 1.00 86.94 88 GLU A C 1
ATOM 691 O O . GLU A 1 88 ? 17.602 -10.968 -11.653 1.00 86.94 88 GLU A O 1
ATOM 696 N N . GLU A 1 89 ? 18.052 -11.622 -9.560 1.00 87.12 89 GLU A N 1
ATOM 697 C CA . GLU A 1 89 ? 16.732 -12.230 -9.341 1.00 87.12 89 GLU A CA 1
ATOM 698 C C . GLU A 1 89 ? 15.613 -11.181 -9.280 1.00 87.12 89 GLU A C 1
ATOM 700 O O . GLU A 1 89 ? 14.518 -11.401 -9.812 1.00 87.12 89 GLU A O 1
ATOM 705 N N . GLU A 1 90 ? 15.867 -10.039 -8.641 1.00 87.75 90 GLU A N 1
ATOM 706 C CA . GLU A 1 90 ? 14.938 -8.915 -8.587 1.00 87.75 90 GLU A CA 1
ATOM 707 C C . GLU A 1 90 ? 14.800 -8.236 -9.945 1.00 87.75 90 GLU A C 1
ATOM 709 O O . GLU A 1 90 ? 13.677 -7.924 -10.351 1.00 87.75 90 GLU A O 1
ATOM 714 N N . GLU A 1 91 ? 15.916 -8.039 -10.652 1.00 86.81 91 GLU A N 1
ATOM 715 C CA . GLU A 1 91 ? 15.933 -7.479 -12.003 1.00 86.81 91 GLU A CA 1
ATOM 716 C C . GLU A 1 91 ? 15.086 -8.332 -12.954 1.00 86.81 91 GLU A C 1
ATOM 718 O O . GLU A 1 91 ? 14.147 -7.825 -13.571 1.00 86.81 91 GLU A O 1
ATOM 723 N N . ALA A 1 92 ? 15.306 -9.650 -12.978 1.00 86.88 92 ALA A N 1
ATOM 724 C CA . ALA A 1 92 ? 14.527 -10.569 -13.805 1.00 86.88 92 ALA A CA 1
ATOM 725 C C . ALA A 1 92 ? 13.028 -10.563 -13.445 1.00 86.88 92 ALA A C 1
ATOM 727 O O . ALA A 1 92 ? 12.157 -10.656 -14.320 1.00 86.88 92 ALA A O 1
ATOM 728 N N . ALA A 1 93 ? 12.693 -10.451 -12.156 1.00 87.31 93 ALA A N 1
ATOM 729 C CA . ALA A 1 93 ? 11.308 -10.348 -11.709 1.00 87.31 93 ALA A CA 1
ATOM 730 C C . ALA A 1 93 ? 10.660 -9.016 -12.129 1.00 87.31 93 ALA A C 1
ATOM 732 O O . ALA A 1 93 ? 9.509 -9.023 -12.571 1.00 87.31 93 ALA A O 1
ATOM 733 N N . LEU A 1 94 ? 11.388 -7.900 -12.048 1.00 85.00 94 LEU A N 1
ATOM 734 C CA . LEU A 1 94 ? 10.948 -6.577 -12.497 1.00 85.00 94 LEU A CA 1
ATOM 735 C C . LEU A 1 94 ? 10.717 -6.524 -14.006 1.00 85.00 94 LEU A C 1
ATOM 737 O O . LEU A 1 94 ? 9.631 -6.127 -14.438 1.00 85.00 94 LEU A O 1
ATOM 741 N N . GLU A 1 95 ? 11.677 -7.003 -14.799 1.00 84.75 95 GLU A N 1
ATOM 742 C CA . GLU A 1 95 ? 11.554 -7.111 -16.258 1.00 84.75 95 GLU A CA 1
ATOM 743 C C . GLU A 1 95 ? 10.303 -7.888 -16.661 1.00 84.75 95 GLU A C 1
ATOM 745 O O . GLU A 1 95 ? 9.540 -7.474 -17.539 1.00 84.75 95 GLU A O 1
ATOM 750 N N . LYS A 1 96 ? 10.026 -8.986 -15.955 1.00 82.81 96 LYS A N 1
ATOM 751 C CA . LYS A 1 96 ? 8.844 -9.807 -16.202 1.00 82.81 96 LYS A CA 1
ATOM 752 C C . LYS A 1 96 ? 7.543 -9.047 -15.910 1.00 82.81 96 LYS A C 1
ATOM 754 O O . LYS A 1 96 ? 6.579 -9.203 -16.658 1.00 82.81 96 LYS A O 1
ATOM 759 N N . ILE A 1 97 ? 7.506 -8.197 -14.879 1.00 78.69 97 ILE A N 1
ATOM 760 C CA . ILE A 1 97 ? 6.334 -7.366 -14.546 1.00 78.69 97 ILE A CA 1
ATOM 761 C C . ILE A 1 97 ? 6.113 -6.272 -15.602 1.00 78.69 97 ILE A C 1
ATOM 763 O O . ILE A 1 97 ? 4.977 -6.024 -16.010 1.00 78.69 97 ILE A O 1
ATOM 767 N N . ILE A 1 98 ? 7.176 -5.628 -16.086 1.00 78.38 98 ILE A N 1
ATOM 768 C CA . ILE A 1 98 ? 7.069 -4.592 -17.128 1.00 78.38 98 ILE A CA 1
ATOM 769 C C . ILE A 1 98 ? 6.657 -5.202 -18.461 1.00 78.38 98 ILE A C 1
ATOM 771 O O . ILE A 1 98 ? 5.796 -4.650 -19.154 1.00 78.38 98 ILE A O 1
ATOM 775 N N . GLY A 1 99 ? 7.257 -6.341 -18.816 1.00 71.31 99 GLY A N 1
ATOM 776 C CA . GLY A 1 99 ? 6.900 -7.104 -20.006 1.00 71.31 99 GLY A CA 1
ATOM 777 C C . GLY A 1 99 ? 5.423 -7.482 -19.974 1.00 71.31 99 GLY A C 1
ATOM 778 O O . GLY A 1 99 ? 4.704 -7.260 -20.948 1.00 71.31 99 GLY A O 1
ATOM 779 N N . PHE A 1 100 ? 4.942 -7.919 -18.808 1.00 70.62 100 PHE A N 1
ATOM 780 C CA . PHE A 1 100 ? 3.532 -8.198 -18.573 1.00 70.62 100 PHE A CA 1
ATOM 781 C C . PHE A 1 100 ? 2.637 -6.964 -18.759 1.00 70.62 100 PHE A C 1
ATOM 783 O O . PHE A 1 100 ? 1.599 -7.046 -19.409 1.00 70.62 100 PHE A O 1
ATOM 790 N N . SER A 1 101 ? 3.048 -5.810 -18.232 1.00 65.69 101 SER A N 1
ATOM 791 C CA . SER A 1 101 ? 2.300 -4.557 -18.373 1.00 65.69 101 SER A CA 1
ATOM 792 C C . SER A 1 101 ? 2.296 -4.026 -19.816 1.00 65.69 101 SER A C 1
ATOM 794 O O . SER A 1 101 ? 1.339 -3.388 -20.245 1.00 65.69 101 SER A O 1
ATOM 796 N N . SER A 1 102 ? 3.348 -4.290 -20.597 1.00 63.12 102 SER A N 1
ATOM 797 C CA . SER A 1 102 ? 3.444 -3.874 -22.006 1.00 63.12 102 SER A CA 1
ATOM 798 C C . SER A 1 102 ? 2.681 -4.794 -22.966 1.00 63.12 102 SER A C 1
ATOM 800 O O . SER A 1 102 ? 2.199 -4.327 -24.001 1.00 63.12 102 SER A O 1
ATOM 802 N N . GLU A 1 103 ? 2.522 -6.078 -22.633 1.00 57.19 103 GLU A N 1
ATOM 803 C CA . GLU A 1 103 ? 1.643 -7.013 -23.342 1.00 57.19 103 GLU A CA 1
ATOM 804 C C . GLU A 1 103 ? 0.173 -6.719 -23.003 1.00 57.19 103 GLU A C 1
ATOM 806 O O . GLU A 1 103 ? -0.472 -7.437 -22.244 1.00 57.19 103 GLU A O 1
ATOM 811 N N . GLY A 1 104 ? -0.381 -5.654 -23.587 1.00 52.03 104 GLY A N 1
ATOM 812 C CA . GLY A 1 104 ? -1.805 -5.315 -23.513 1.00 52.03 104 GLY A CA 1
ATOM 813 C C . GLY A 1 104 ? -2.699 -6.361 -24.185 1.00 52.03 104 GLY A C 1
ATOM 814 O O . GLY A 1 104 ? -3.271 -6.101 -25.239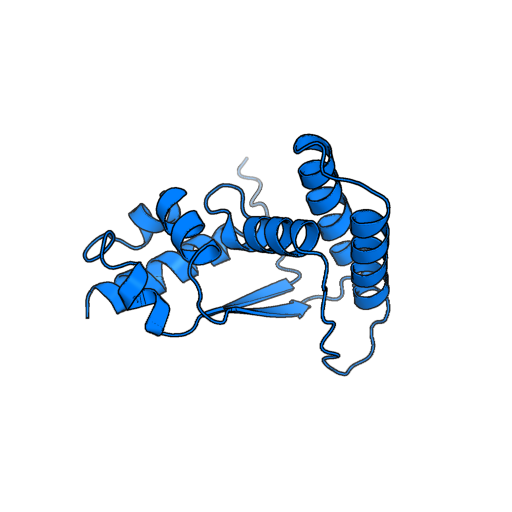 1.00 52.03 104 GLY A O 1
ATOM 815 N N . LYS A 1 105 ? -2.806 -7.558 -23.605 1.00 43.16 105 LYS A N 1
ATOM 816 C CA . LYS A 1 105 ? -3.783 -8.574 -23.997 1.00 43.16 105 LYS A CA 1
ATOM 817 C C . LYS A 1 105 ? -4.982 -8.479 -23.068 1.00 43.16 105 LYS A C 1
ATOM 819 O O . LYS A 1 105 ? -4.830 -8.441 -21.854 1.00 43.16 105 LYS A O 1
ATOM 824 N N . GLU A 1 106 ? -6.160 -8.447 -23.677 1.00 47.22 106 GLU A N 1
ATOM 825 C CA . GLU A 1 106 ? -7.494 -8.186 -23.116 1.00 47.22 106 GLU A CA 1
ATOM 826 C C . GLU A 1 106 ? -7.979 -9.212 -22.063 1.00 47.22 106 GLU A C 1
ATOM 828 O O . GLU A 1 106 ? -9.150 -9.226 -21.692 1.00 47.22 106 GLU A O 1
ATOM 833 N N . GLU A 1 107 ? -7.089 -10.053 -21.532 1.00 47.28 107 GLU A N 1
ATOM 834 C CA . GLU A 1 107 ? -7.383 -11.078 -20.534 1.00 47.28 107 GLU A CA 1
ATOM 835 C C . GLU A 1 107 ? -6.589 -10.797 -19.246 1.00 47.28 107 GLU A C 1
ATOM 837 O O . GLU A 1 107 ? -5.386 -10.525 -19.323 1.00 47.28 107 GLU A O 1
ATOM 842 N N . PRO A 1 108 ? -7.204 -10.891 -18.048 1.00 51.34 108 PRO A N 1
ATOM 843 C CA . PRO A 1 108 ? -6.492 -10.755 -16.783 1.00 51.34 108 PRO A CA 1
ATOM 844 C C . PRO A 1 108 ? -5.574 -11.966 -16.590 1.00 51.34 108 PRO A C 1
ATOM 846 O O . PRO A 1 108 ? -5.928 -12.945 -15.936 1.00 51.34 108 PRO A O 1
ATOM 849 N N . LYS A 1 109 ? -4.383 -11.939 -17.186 1.00 56.16 109 LYS A N 1
ATOM 850 C CA . LYS A 1 109 ? -3.374 -12.960 -16.924 1.00 56.16 109 LYS A CA 1
ATOM 851 C C . LYS A 1 109 ? -2.877 -12.768 -15.482 1.00 56.16 109 LYS A C 1
ATOM 853 O O . LYS A 1 109 ? -2.404 -11.709 -15.088 1.00 56.16 109 LYS A O 1
ATOM 858 N N . THR A 1 110 ? -2.988 -13.795 -14.655 1.00 57.81 110 THR A N 1
ATOM 859 C CA . THR A 1 110 ? -2.417 -13.779 -13.306 1.00 57.81 110 THR A CA 1
ATOM 860 C C . THR A 1 110 ? -0.931 -14.101 -13.403 1.00 57.81 110 THR A C 1
ATOM 862 O O . THR A 1 110 ? -0.561 -15.242 -13.680 1.00 57.81 110 THR A O 1
ATOM 865 N N . MET A 1 111 ? -0.066 -13.110 -13.199 1.00 65.56 111 MET A N 1
ATOM 866 C CA . MET A 1 111 ? 1.371 -13.340 -13.079 1.00 65.56 111 MET A CA 1
ATOM 867 C C . MET A 1 111 ? 1.733 -13.581 -11.613 1.00 65.56 111 MET A C 1
ATOM 869 O O . MET A 1 111 ? 1.526 -12.719 -10.763 1.00 65.56 111 MET A O 1
ATOM 873 N N . LYS A 1 112 ? 2.308 -14.750 -11.321 1.00 67.38 112 LYS A N 1
ATOM 874 C CA . LYS A 1 112 ? 2.903 -15.033 -10.015 1.00 67.38 112 LYS A CA 1
ATOM 875 C C . LYS A 1 112 ? 4.346 -14.529 -10.017 1.00 67.38 112 LYS A C 1
ATOM 877 O O . LYS A 1 112 ? 5.169 -15.009 -10.796 1.00 67.38 112 LYS A O 1
ATOM 882 N N . VAL A 1 113 ? 4.633 -13.544 -9.172 1.00 73.94 113 VAL A N 1
ATOM 883 C CA . VAL A 1 113 ? 6.002 -13.115 -8.863 1.00 73.94 113 VAL A CA 1
ATOM 884 C C . VAL A 1 113 ? 6.458 -13.942 -7.667 1.00 73.94 113 VAL A C 1
ATOM 886 O O . VAL A 1 113 ? 5.836 -13.879 -6.611 1.00 73.94 113 VAL A O 1
ATOM 889 N N . GLU A 1 114 ? 7.499 -14.754 -7.841 1.00 75.69 114 GLU A N 1
ATOM 890 C CA . GLU A 1 114 ? 8.041 -15.609 -6.769 1.00 75.69 114 GLU A CA 1
ATOM 891 C C . GLU A 1 114 ? 9.223 -14.958 -6.034 1.00 75.69 114 GLU A C 1
ATOM 893 O O . GLU A 1 114 ? 9.733 -15.524 -5.074 1.00 75.69 114 GLU A O 1
ATOM 898 N N . ASN A 1 115 ? 9.617 -13.743 -6.433 1.00 85.62 115 ASN A N 1
ATOM 899 C CA . ASN A 1 115 ? 10.636 -12.963 -5.741 1.00 85.62 115 ASN A CA 1
ATOM 900 C C . ASN A 1 115 ? 10.016 -12.190 -4.559 1.00 85.62 115 ASN A C 1
ATOM 902 O O . ASN A 1 115 ? 9.191 -11.291 -4.748 1.00 85.62 115 ASN A O 1
ATOM 906 N N . GLY A 1 116 ? 10.420 -12.544 -3.336 1.00 82.62 116 GLY A N 1
ATOM 907 C CA . GLY A 1 116 ? 9.911 -11.933 -2.107 1.00 82.62 116 GLY A CA 1
ATOM 908 C C . GLY A 1 116 ? 10.244 -10.445 -1.971 1.00 82.62 116 GLY A C 1
ATOM 909 O O . GLY A 1 116 ? 9.382 -9.683 -1.542 1.00 82.62 116 GLY A O 1
ATOM 910 N N . ASN A 1 117 ? 11.437 -10.018 -2.394 1.00 85.81 117 ASN A N 1
ATOM 911 C CA . ASN A 1 117 ? 11.891 -8.628 -2.302 1.00 85.81 117 ASN A CA 1
ATOM 912 C C . ASN A 1 117 ? 11.084 -7.710 -3.233 1.00 85.81 117 ASN A C 1
ATOM 91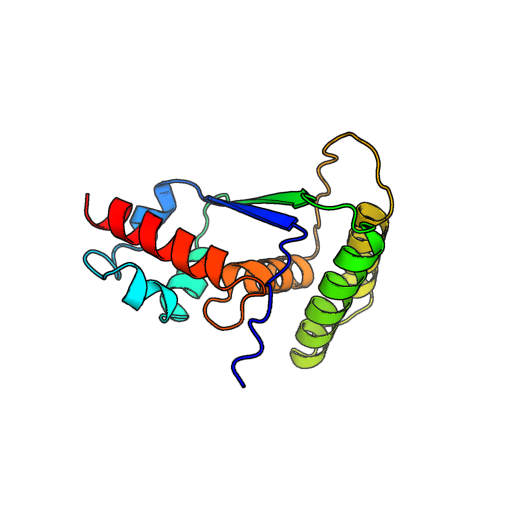4 O O . ASN A 1 117 ? 10.586 -6.665 -2.806 1.00 85.81 117 ASN A O 1
ATOM 918 N N . VAL A 1 118 ? 10.881 -8.126 -4.488 1.00 85.50 118 VAL A N 1
ATOM 919 C CA . VAL A 1 118 ? 10.045 -7.407 -5.463 1.00 85.50 118 VAL A CA 1
ATOM 920 C C . VAL A 1 118 ? 8.603 -7.342 -4.973 1.00 85.50 118 VAL A C 1
ATOM 922 O O . VAL A 1 118 ? 7.997 -6.272 -4.977 1.00 85.50 118 VAL A O 1
ATOM 925 N N . VAL A 1 119 ? 8.051 -8.463 -4.498 1.00 84.56 119 VAL A N 1
ATOM 926 C CA . VAL A 1 119 ? 6.679 -8.503 -3.972 1.00 84.56 119 VAL A CA 1
ATOM 927 C C . VAL A 1 119 ? 6.516 -7.586 -2.761 1.00 84.56 119 VAL A C 1
ATOM 929 O O . VAL A 1 119 ? 5.530 -6.853 -2.700 1.00 84.56 119 VAL A O 1
ATOM 932 N N . ASP A 1 120 ? 7.454 -7.596 -1.815 1.00 84.50 120 ASP A N 1
ATOM 933 C CA . ASP A 1 120 ? 7.403 -6.736 -0.628 1.00 84.50 120 ASP A CA 1
ATOM 934 C C . ASP A 1 120 ? 7.481 -5.256 -1.010 1.00 84.50 120 ASP A C 1
ATOM 936 O O . ASP A 1 120 ? 6.674 -4.441 -0.565 1.00 84.50 120 ASP A O 1
ATOM 940 N N . THR A 1 121 ? 8.380 -4.922 -1.936 1.00 87.69 121 THR A N 1
ATOM 941 C CA . THR A 1 121 ? 8.544 -3.555 -2.432 1.00 87.69 121 THR A CA 1
ATOM 942 C C . THR A 1 121 ? 7.289 -3.053 -3.143 1.00 87.69 121 THR A C 1
ATOM 944 O O . THR A 1 121 ? 6.869 -1.920 -2.909 1.00 87.69 121 THR A O 1
ATOM 947 N N . ILE A 1 122 ? 6.642 -3.892 -3.961 1.00 85.69 122 ILE A N 1
ATOM 948 C CA . ILE A 1 122 ? 5.374 -3.565 -4.635 1.00 85.69 122 ILE A CA 1
ATOM 949 C C . ILE A 1 122 ? 4.241 -3.419 -3.623 1.00 85.69 122 ILE A C 1
ATOM 951 O O . ILE A 1 122 ? 3.463 -2.468 -3.704 1.00 85.69 122 ILE A O 1
ATOM 955 N N . LYS A 1 123 ? 4.154 -4.322 -2.638 1.00 85.94 123 LYS A N 1
ATOM 956 C CA . LYS A 1 123 ? 3.185 -4.203 -1.541 1.00 85.94 123 LYS A CA 1
ATOM 957 C C . LYS A 1 123 ? 3.369 -2.878 -0.814 1.00 85.94 123 LYS A C 1
ATOM 959 O O . LYS A 1 123 ? 2.396 -2.153 -0.668 1.00 85.94 123 LYS A O 1
ATOM 964 N N . LYS A 1 124 ? 4.599 -2.507 -0.457 1.00 85.19 124 LYS A N 1
ATOM 965 C CA . LYS A 1 124 ? 4.929 -1.202 0.137 1.00 85.19 124 LYS A CA 1
ATOM 966 C C . LYS A 1 124 ? 4.713 -0.036 -0.819 1.00 85.19 124 LYS A C 1
ATOM 968 O O . LYS A 1 124 ? 4.548 1.097 -0.386 1.00 85.19 124 LYS A O 1
ATOM 973 N N . 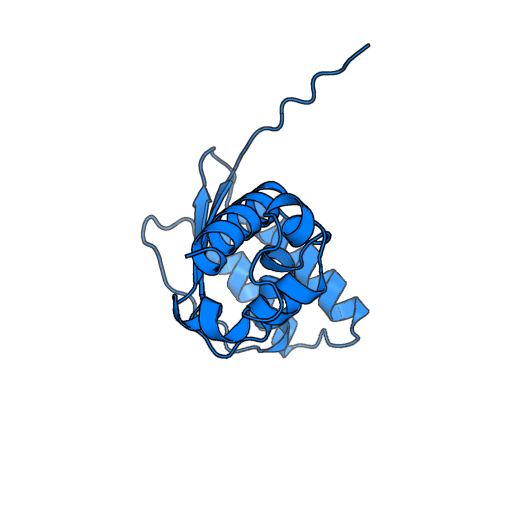TRP A 1 125 ? 4.766 -0.240 -2.128 1.00 87.25 125 TRP A N 1
ATOM 974 C CA . TRP A 1 125 ? 4.492 0.829 -3.090 1.00 87.25 125 TRP A CA 1
ATOM 975 C C . TRP A 1 125 ? 3.005 1.172 -3.12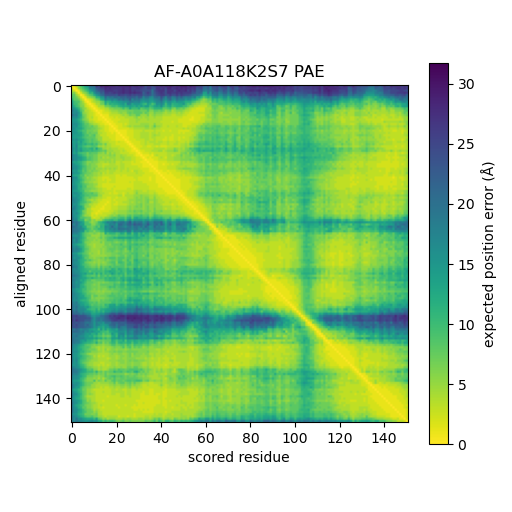9 1.00 87.25 125 TRP A C 1
ATOM 977 O O . TRP A 1 125 ? 2.645 2.338 -3.244 1.00 87.25 125 TRP A O 1
ATOM 987 N N . TYR A 1 126 ? 2.141 0.178 -2.938 1.00 85.06 126 TYR A N 1
ATOM 988 C CA . TYR A 1 126 ? 0.692 0.369 -2.897 1.00 85.06 126 TYR A CA 1
ATOM 989 C C . TYR A 1 126 ? 0.114 0.637 -1.516 1.00 85.06 126 TYR A C 1
ATOM 991 O O . TYR A 1 126 ? -0.834 1.404 -1.384 1.00 85.06 126 TYR A O 1
ATOM 999 N N . LEU A 1 127 ? 0.660 -0.032 -0.511 1.00 86.00 127 LEU A N 1
ATOM 1000 C CA . LEU A 1 127 ? 0.157 -0.085 0.854 1.00 86.00 127 LEU A CA 1
ATOM 1001 C C . LEU A 1 127 ? 1.186 0.463 1.844 1.00 86.00 127 LEU A C 1
ATOM 1003 O O . LEU A 1 127 ? 1.082 0.171 3.019 1.00 86.00 127 LEU A O 1
ATOM 1007 N N . GLY A 1 128 ? 2.193 1.221 1.408 1.00 82.94 128 GLY A N 1
ATOM 1008 C CA . GLY A 1 128 ? 3.214 1.801 2.295 1.00 82.94 128 GLY A CA 1
ATOM 1009 C C . GLY A 1 128 ? 2.781 3.086 2.993 1.00 82.94 128 GLY A C 1
ATOM 1010 O O . GLY A 1 128 ? 3.608 3.987 3.135 1.00 82.94 128 GLY A O 1
ATOM 1011 N N . GLY A 1 129 ? 1.494 3.202 3.337 1.00 84.00 129 GLY A N 1
ATOM 1012 C CA . GLY A 1 129 ? 0.937 4.363 4.030 1.00 84.00 129 GLY A CA 1
ATOM 1013 C C . GLY A 1 129 ? 1.236 5.680 3.321 1.00 84.00 129 GLY A C 1
ATOM 1014 O O . GLY A 1 129 ? 0.937 5.854 2.138 1.00 84.00 129 GLY A O 1
ATOM 1015 N N . THR A 1 130 ? 1.881 6.601 4.028 1.00 80.38 130 THR A N 1
ATOM 1016 C CA . THR A 1 130 ? 2.207 7.947 3.532 1.00 80.38 130 THR A CA 1
ATOM 1017 C C . THR A 1 130 ? 3.142 7.951 2.318 1.00 80.38 130 THR 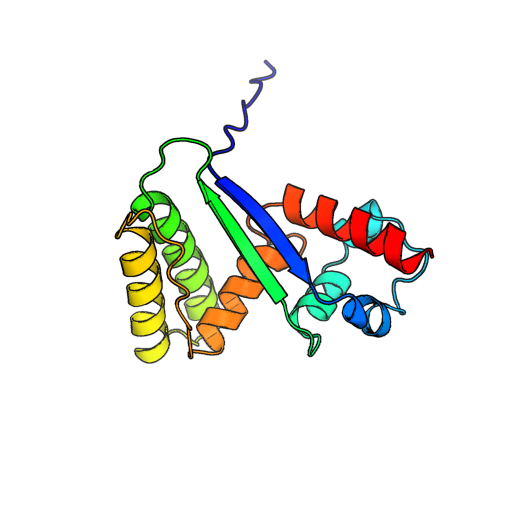A C 1
ATOM 1019 O O . THR A 1 130 ? 3.159 8.909 1.545 1.00 80.38 130 THR A O 1
ATOM 1022 N N . THR A 1 131 ? 3.890 6.866 2.105 1.00 80.00 131 THR A N 1
ATOM 1023 C CA . THR A 1 131 ? 4.826 6.708 0.979 1.00 80.00 131 THR A CA 1
ATOM 1024 C C . THR A 1 131 ? 4.234 5.945 -0.205 1.00 80.00 131 THR A C 1
ATOM 1026 O O . THR A 1 131 ? 4.950 5.628 -1.161 1.00 80.00 131 THR A O 1
ATOM 1029 N N . ALA A 1 132 ? 2.949 5.592 -0.141 1.00 84.06 132 ALA A N 1
ATOM 1030 C CA . ALA A 1 132 ? 2.290 4.860 -1.205 1.00 84.06 132 ALA A CA 1
ATOM 1031 C C . ALA A 1 132 ? 2.076 5.729 -2.450 1.00 84.06 132 ALA A C 1
ATOM 1033 O O . ALA A 1 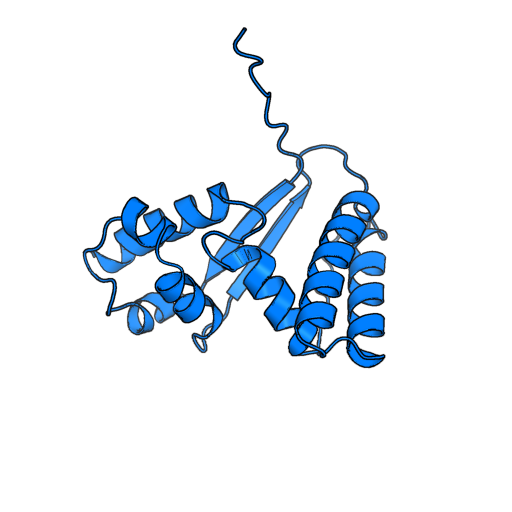132 ? 1.851 6.936 -2.380 1.00 84.06 132 ALA A O 1
ATOM 1034 N N . TYR A 1 133 ? 2.058 5.081 -3.612 1.00 81.50 133 TYR A N 1
ATOM 1035 C CA . TYR A 1 133 ? 1.827 5.724 -4.904 1.00 81.50 133 TYR A CA 1
ATOM 1036 C C . TYR A 1 133 ? 0.468 6.433 -4.993 1.00 81.50 133 TYR A C 1
ATOM 1038 O O . TYR A 1 133 ? 0.319 7.423 -5.708 1.00 81.50 133 TYR A O 1
ATOM 1046 N N . SER A 1 134 ? -0.548 5.919 -4.294 1.00 81.25 134 SER A N 1
ATOM 1047 C CA . SER A 1 134 ? -1.919 6.433 -4.346 1.00 81.25 134 SER A CA 1
ATOM 1048 C C . SER A 1 134 ? -2.437 6.788 -2.952 1.00 81.25 134 SER A C 1
ATOM 1050 O O . SER A 1 134 ? -3.027 5.936 -2.285 1.00 81.25 134 SER A O 1
ATOM 1052 N N . PRO A 1 135 ? -2.299 8.060 -2.533 1.00 82.69 135 PRO A N 1
ATOM 1053 C CA . PRO A 1 135 ? -2.809 8.538 -1.247 1.00 82.69 135 PRO A CA 1
ATOM 1054 C C . PRO A 1 135 ? -4.316 8.311 -1.080 1.00 82.69 135 PRO A C 1
ATOM 1056 O O . PRO A 1 135 ? -4.791 7.996 0.004 1.00 82.69 135 PRO A O 1
ATOM 1059 N N . SER A 1 136 ? -5.083 8.399 -2.171 1.00 86.44 136 SER A N 1
ATOM 1060 C CA . SER A 1 136 ? -6.523 8.123 -2.161 1.00 86.44 136 SER A CA 1
ATOM 1061 C C . SER A 1 136 ? -6.849 6.667 -1.821 1.00 86.44 136 SER A C 1
ATOM 1063 O O . SER A 1 136 ? -7.827 6.411 -1.123 1.00 86.44 136 SER A O 1
ATOM 1065 N N . THR A 1 137 ? -6.032 5.712 -2.276 1.00 87.06 137 THR A N 1
ATOM 1066 C CA . THR A 1 137 ? -6.177 4.291 -1.929 1.00 87.06 137 THR A CA 1
ATOM 1067 C C . THR A 1 137 ? -5.924 4.071 -0.442 1.00 87.06 137 THR A C 1
ATOM 1069 O O . THR A 1 137 ? -6.675 3.340 0.195 1.00 87.06 137 THR A O 1
ATOM 1072 N N . ILE A 1 138 ? -4.919 4.746 0.115 1.00 90.38 138 ILE A N 1
ATOM 1073 C CA . ILE A 1 138 ? -4.567 4.709 1.539 1.00 90.38 138 ILE A CA 1
ATOM 1074 C C . ILE A 1 138 ? -5.708 5.261 2.390 1.00 90.38 138 ILE A C 1
ATOM 1076 O O . ILE A 1 138 ? -6.201 4.544 3.258 1.00 90.38 138 ILE A O 1
ATOM 1080 N N . SER A 1 139 ? -6.207 6.464 2.088 1.00 89.88 139 SER A N 1
ATOM 1081 C CA . SER A 1 139 ? -7.362 7.032 2.795 1.00 89.88 139 SER A CA 1
ATOM 1082 C C . SER A 1 139 ? -8.598 6.139 2.675 1.00 89.88 139 SER A C 1
ATOM 1084 O O . SER A 1 139 ? -9.214 5.811 3.680 1.00 89.88 139 SER A O 1
ATOM 1086 N N . SER A 1 140 ? -8.928 5.663 1.468 1.00 89.75 140 SER A N 1
ATOM 1087 C CA . SER A 1 140 ? -10.105 4.809 1.268 1.00 89.75 140 SER A CA 1
ATOM 1088 C C . SER A 1 140 ? -10.001 3.478 2.018 1.00 89.75 140 SER A C 1
ATOM 1090 O O . SER A 1 140 ? -11.009 2.989 2.532 1.00 89.75 140 SER A O 1
ATOM 1092 N N . LEU A 1 141 ? -8.810 2.874 2.073 1.00 89.75 141 LEU A N 1
ATOM 1093 C CA . LEU A 1 141 ? -8.571 1.632 2.807 1.00 89.75 141 LEU A CA 1
ATOM 1094 C C . LEU A 1 141 ? -8.667 1.869 4.318 1.00 89.75 141 LEU A C 1
ATOM 1096 O O . LEU A 1 141 ? -9.325 1.098 5.013 1.00 89.75 141 LEU A O 1
ATOM 1100 N N . ALA A 1 142 ? -8.062 2.952 4.804 1.00 91.50 142 ALA A N 1
ATOM 1101 C CA . ALA A 1 142 ? -8.095 3.360 6.201 1.00 91.50 142 ALA A CA 1
ATOM 1102 C C . ALA A 1 142 ? -9.520 3.654 6.693 1.00 91.50 142 ALA A C 1
ATOM 1104 O O . ALA A 1 142 ? -9.922 3.130 7.729 1.00 91.50 142 ALA A O 1
ATOM 1105 N N . ASP A 1 143 ? -10.316 4.411 5.933 1.00 91.75 143 ASP A N 1
ATOM 1106 C CA . ASP A 1 143 ? -11.732 4.657 6.234 1.00 91.75 143 ASP A CA 1
ATOM 1107 C C . ASP A 1 143 ? -12.544 3.359 6.262 1.00 91.75 143 ASP A C 1
ATOM 1109 O O . ASP A 1 143 ? -13.297 3.108 7.203 1.00 91.75 143 ASP A O 1
ATOM 1113 N N . THR A 1 144 ? -12.356 2.487 5.269 1.00 90.94 144 THR A N 1
ATOM 1114 C CA . THR A 1 144 ? -13.083 1.211 5.201 1.00 90.94 144 THR A CA 1
ATOM 1115 C C . THR A 1 144 ? -12.745 0.311 6.393 1.00 90.94 144 THR A C 1
ATOM 1117 O O . THR A 1 144 ? -13.644 -0.227 7.037 1.00 90.94 144 THR A O 1
ATOM 1120 N N . LEU A 1 145 ? -11.461 0.169 6.728 1.00 89.81 145 LEU A N 1
ATOM 1121 C CA . LEU A 1 145 ? -11.017 -0.659 7.851 1.00 89.81 145 LEU A CA 1
ATOM 1122 C C . LEU A 1 145 ? -11.370 -0.045 9.207 1.00 89.81 145 LEU A C 1
ATOM 1124 O O . LEU A 1 145 ? -11.712 -0.786 10.122 1.00 89.81 145 LEU A O 1
ATOM 1128 N N . SER A 1 146 ? -11.344 1.284 9.339 1.00 91.06 146 SER A N 1
ATOM 1129 C CA . SER A 1 146 ? -11.839 1.987 10.531 1.00 91.06 146 SER A CA 1
ATOM 1130 C C . SER A 1 146 ? -13.305 1.638 10.801 1.00 91.06 146 SER A C 1
ATOM 1132 O O . SER A 1 146 ? -13.672 1.322 11.938 1.00 91.06 146 SER A O 1
ATOM 1134 N N . LEU A 1 147 ? -14.136 1.615 9.752 1.00 89.94 147 LEU A N 1
ATOM 1135 C CA . LEU A 1 147 ? -15.539 1.213 9.849 1.00 89.94 147 LEU A CA 1
ATOM 1136 C C . LEU A 1 147 ? -15.694 -0.262 10.229 1.00 89.94 147 LEU A C 1
ATOM 1138 O O . LEU A 1 147 ? -16.500 -0.567 11.104 1.00 89.94 147 LEU A O 1
ATOM 1142 N N . GLU A 1 148 ? -14.926 -1.168 9.619 1.00 89.31 148 GLU A N 1
ATOM 1143 C CA . GLU A 1 148 ? -14.953 -2.599 9.962 1.00 89.31 148 GLU A CA 1
ATOM 1144 C C . GLU A 1 148 ? -14.499 -2.860 11.402 1.00 89.31 148 GLU A C 1
ATOM 1146 O O . GLU A 1 148 ? -15.119 -3.637 12.122 1.00 89.31 148 GLU A O 1
ATOM 1151 N N . LEU A 1 149 ? -13.451 -2.172 11.856 1.00 88.06 149 LEU A N 1
ATOM 1152 C CA . LEU A 1 149 ? -12.938 -2.283 13.220 1.00 88.06 149 LEU A CA 1
ATOM 1153 C C . LEU A 1 149 ? -13.916 -1.728 14.260 1.00 88.06 149 LEU A C 1
ATOM 1155 O O . LEU A 1 149 ? -13.915 -2.185 15.404 1.00 88.06 149 LEU A O 1
ATOM 1159 N N . SER A 1 150 ? -14.733 -0.750 13.870 1.00 83.94 150 SER A N 1
ATOM 1160 C CA . SER A 1 150 ? -15.741 -0.126 14.732 1.00 83.94 150 SER A CA 1
ATOM 1161 C C . SER A 1 150 ? -17.040 -0.932 14.844 1.00 83.94 150 SER A C 1
ATOM 1163 O O . SER A 1 150 ? -17.886 -0.581 15.668 1.00 83.94 150 SER A O 1
ATOM 1165 N N . LYS A 1 151 ? -17.204 -1.996 14.046 1.00 78.69 151 LYS A N 1
ATOM 1166 C CA . LYS A 1 151 ? -18.283 -2.980 14.211 1.00 78.69 151 LYS A CA 1
ATOM 1167 C C . LYS A 1 151 ? -18.017 -3.908 15.405 1.00 78.69 151 LYS A C 1
ATOM 1169 O O . LYS A 1 151 ? -19.026 -4.393 15.957 1.00 78.69 151 LYS A O 1
#

Radius of gyration: 16.52 Å; Cα contacts (8 Å, |Δi|>4): 186; chains: 1; bounding box: 39×48×42 Å

Nearest PDB structures (foldseek):
  8dlc-assembly1_A-2  TM=9.211E-01  e=6.776E-15  Vitis vinifera
  5wl6-assembly2_B  TM=8.949E-01  e=1.825E-10  unidentified
  5wl5-assembly1_A  TM=8.800E-01  e=1.479E-10  unidentified
  5wkr-assembly2_B  TM=8.586E-01  e=9.712E-11  unidentified
  5wl4-assembly4_D  TM=8.945E-01  e=3.088E-10  unidentified

pLDDT: mean 80.66, std 12.28, range [35.97, 92.19]

Solvent-accessible surface area (backbone atoms only — not comparable to full-atom values): 8755 Å² total; per-residue (Å²): 133,83,78,78,77,77,80,77,73,44,61,45,73,45,81,46,65,46,75,70,49,53,74,75,44,55,89,54,48,73,45,52,20,73,60,45,31,69,30,47,67,60,25,49,49,61,71,69,44,99,57,63,72,48,78,47,77,43,78,74,39,102,62,60,38,48,63,55,22,50,54,51,42,52,56,41,50,54,49,29,50,74,69,76,61,64,48,74,68,42,50,57,52,45,52,52,52,28,52,54,35,50,56,82,58,101,58,93,74,84,80,84,78,87,48,65,67,56,51,50,43,50,48,38,36,59,45,35,25,81,70,18,81,42,60,66,54,32,39,54,48,22,37,53,49,24,54,61,48,61,105

Sequence (151 aa):
MTVGSEMVMFTAIGVYVDPEIVAHLQKWKGKLGTELAEDDEFFDSIVSAPVDKYLRIVVIKEIKGSQYGVQLESSVRDRLAADDKYEEEEEAALEKIIGFSSEGKEEPKTMKVENGNVVDTIKKWYLGGTTAYSPSTISSLADTLSLELSK

Secondary structure (DSSP, 8-state):
----------EEEEEEE-TTHHHH-GGGTT--HHHHHT-HHHHHHHHHSSS-EEEEEEE-S---HHHHHHHHHHHHHHHHHHTT---HHHHHHHHHHHHHHHS--SS--------HHHHHHHHHHHHSGGGSS-HHHHHHHHHHHHHHHT-

InterPro domains:
  IPR016087 Chalcone isomerase [PF02431] (3-97)
  IPR016088 Chalcone isomerase, 3-layer sandwich [G3DSA:3.50.70.10] (50-109)
  IPR016089 Chalcone isomerase, orthogonal bundle domain superfamily [G3DSA:1.10.890.20] (21-49)
  IPR036298 Chalcone isomerase superfamily [SSF54626] (5-150)
  IPR044191 Chalcone--flavonone isomerase 3-like [PTHR47588] (7-100)

Foldseek 3Di:
DPPPPPPDDFKDKDKDWPLCLLVQQLVCQQPALVVQLQDLVSLVSRLPPPTDMDIDIGGPHDDQLLVVLVVLLVQLQVVCVVVVNDDPLLVVLSVVSSVVSNPPDPDPDDDDRPDPSSVSSSSCCCRSRPNHPDSPSSSVVSNVSNVSSHD

Organism: Cynara cardunculus var. scolymus (NCBI:txid59895)

Mean predicted aligned error: 8.07 Å

=== Feature glossary ===
Feature key, reading from the visual/contextual features back to the raw sequence:

Rendered structure images. Structure images are PyMOL renders from six orthogonal camera directions. Cartoon representation draws helices as coils and strands as arrows; sticks shows the backbone as bonds; surface shows the solvent-excluded envelope. Rainbow coloring maps sequence position to hue (blue→red, N→C); chain coloring assigns a distinct color per polypeptide.

Contact-map, Ramachandran, and PAE plots. Three diagnostic plots accompany the record. The Cα contact map visualizes the tertiary structure as a 2D adjacency matrix (8 Å cutoff, sequence-local contacts suppressed). The Ramachandran plot shows the distribution of backbone (φ, ψ) torsions, with points in the α and β basins reflecting secondary structure content. The PAE plot shows AlphaFold's inter-residue confidence as a color matrix.

InterPro / GO / CATH / organism. The annotation block draws on four external resources. InterPro: which protein families and domains the sequence belongs to. GO: standardized terms for what the protein does, what process it participates in, and where in the cell it acts. CATH: which structural fold it has in the CATH hierarchy. Organism: the species of origin.

Nearest PDB structures. Structural nearest neighbors (via Foldseek easy-search vs the PDB). Reported per hit: target PDB id, E-value, and alignment TM-score. A TM-score above ~0.5 is the conventional threshold for 'same fold'.

Predicted aligned error. Predicted aligned error is AlphaFold's pairwise confidence. Unlike pLDDT (per-residue), PAE is per-residue-pair and captures whether two parts of the structure are correctly placed relative to each other. Units are ångströms of expected positional error.

Solvent-accessible surface area. SASA measures how much of the protein is reachable by solvent. It is computed by rolling a water-sized probe over the atomic surface and summing the exposed area (Å²). Per-residue SASA distinguishes core (buried, low SASA) from surface 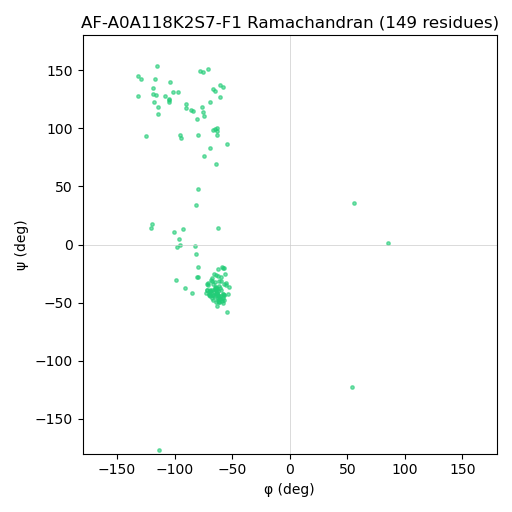(exposed, high SASA) residues; total SASA is a whole-molecule size measure.

B-factor. Crystallographic B-factors measure how much each atom's electron density is smeared out, in Å². They rise in mobile loops and surface residues and fall in the buried interior. In AlphaFold models this column is repurposed to hold pLDDT instead.

pLDDT. For AlphaFold models, the B-factor field carries pLDDT — the model's own estimate of local accuracy on a 0–100 scale. Regions with pLDDT<50 should be treated as essentially unmodeled; they often correspond to intrinsically disordered segments.

Backbone torsions (φ/ψ). φ (phi) and ψ (psi) are the two rotatable backbone dihedrals per residue: φ is the C(i-1)–N–Cα–C torsion, ψ is the N–Cα–C–N(i+1) torsion, both in degrees on (−180°, 180°]. α-helical residues cluster near (−60°, −45°); β-strand residues near (−120°, +130°). A Ramachandran plot is simply a scatter of (φ, ψ) for every residue.

Radius of gyration, Cα contacts, bounding box. Radius of gyration (Rg) is the root-mean-square distance of Cα atoms from their centroid — a single number for overall size and compactness. A globular domain of N residues has Rg ≈ 2.2·N^0.38 Å; an extended or disordered chain has a much larger Rg. The Cα contact count is the number of residue pairs whose Cα atoms are within 8 Å and are more than four positions apart in sequence — a standard proxy for tertiary packing density. The bounding box is the smallest axis-aligned box enclosing all Cα atoms.

Secondary structure (3-state, P-SEA). Three-state secondary structure (P-SEA) collapses the eight DSSP classes into helix (a), strand (b), and coil (c). P-SEA assigns these from Cα geometry alone — distances and angles — without requiring backbone oxygens, so it works on any Cα trace.

Secondary structure (8-state, DSSP). Secondary structure is the local, repeating backbone conformation. DSSP classifies it into eight states by reading the hydrogen-bond network: three helix types (H, G, I), two β types (E, B), two non-regular types (T, S), and unstructured coil (-).

Foldseek 3Di. The Foldseek 3Di string encodes local tertiary geometry as a 20-letter alphabet — one character per residue — derived from the relative positions of nearby Cα atoms. Unlike the amino-acid sequence, 3Di is a direct function of the 3D structure, so two proteins with the same fold have similar 3Di strings even at low sequence identity.

mmCIF coordinates. Structure coordinates are given as an mmCIF _atom_site loop: one row per atom with element, residue name, chain id, sequence number, and x/y/z position in Å. Only the four main-chain atoms per residue are included here; side chains are omitted to keep the record compact.

Sequence. This is the polypeptide sequence — one letter per residue, N-terminus first. Length ranges from a few dozen residues for small domains to over a thousand for large multi-domain proteins.